Protein AF-A0A8T0D0K3-F1 (afdb_monomer_lite)

Organism: NCBI:txid34504

Foldseek 3Di:
DDDDDPPDDPPDDDDDPPPDDDDPPPPPDDDADPVLVVVLVVVCVVPLDDDPVRLVVNCVVRVHDSVVSVVVSVVVD

Secondary structure (DSSP, 8-state):
---------------------SS---PPPPPPPHHHHHHHHHHHHH-SS--HHHHHHHHHHHT--HHHHHHHHHHH-

pLDDT: mean 77.76, std 22.2, range [34.59, 97.19]

Radius of gyration: 16.14 Å; chains: 1; bounding box: 32×28×52 Å

InterPro domains:
  IPR001356 Homeodomain [PF00046] (26-77)
  IPR001356 Homeodomain [PS50071] (23-77)
  IPR001356 Homeodomain [SM00389] (25-77)
  IPR001356 Homeodomain [cd00086] (30-77)
  IPR009057 Homedomain-like superfamily [SSF46689] (16-77)
  IPR020479 Homeodomain, metazoa [PR00024] (47-58)
  IPR020479 Homeodomain, metazoa [PR00024] (62-72)
  IPR020479 Homeodomain, metazoa [PR00024] (72-77)
  IPR050848 Homeobox domain-containing transcription factors [PTHR24333] (13-77)

Structure (mmCIF, N/CA/C/O backbone):
data_AF-A0A8T0D0K3-F1
#
_entry.id   AF-A0A8T0D0K3-F1
#
loop_
_atom_site.group_PDB
_atom_site.id
_atom_site.type_symbol
_atom_site.label_atom_id
_atom_site.label_alt_id
_atom_site.label_comp_id
_atom_site.label_asym_id
_atom_site.label_entity_id
_atom_site.label_seq_id
_atom_site.pdbx_PDB_ins_code
_atom_site.Cartn_x
_atom_site.Cartn_y
_atom_site.Cartn_z
_atom_site.occupancy
_atom_site.B_iso_or_equiv
_atom_site.auth_seq_id
_atom_site.auth_comp_id
_atom_site.auth_asym_id
_atom_site.auth_atom_id
_atom_site.pdbx_PDB_model_num
ATOM 1 N N . MET A 1 1 ? -10.932 12.447 -33.906 1.00 54.16 1 MET A N 1
ATOM 2 C CA . MET A 1 1 ? -10.772 11.158 -33.195 1.00 54.16 1 MET A CA 1
ATOM 3 C C . MET A 1 1 ? -9.295 10.956 -32.905 1.00 54.16 1 MET A C 1
ATOM 5 O O . MET A 1 1 ? -8.508 11.222 -33.800 1.00 54.16 1 MET A O 1
ATOM 9 N N . LYS A 1 2 ? -8.991 10.430 -31.709 1.00 41.22 2 LYS A N 1
ATOM 10 C CA . LYS A 1 2 ? -7.680 10.060 -31.133 1.00 41.22 2 LYS A CA 1
ATOM 11 C C . LYS A 1 2 ? -7.072 11.109 -30.193 1.00 41.22 2 LYS A C 1
ATOM 13 O O . LYS A 1 2 ? -6.826 12.247 -30.564 1.00 41.22 2 LYS A O 1
ATOM 18 N N . ARG A 1 3 ? -6.992 10.670 -28.935 1.00 49.44 3 ARG A N 1
ATOM 19 C CA . ARG A 1 3 ? -6.522 11.338 -27.722 1.00 49.44 3 ARG A CA 1
ATOM 20 C C . ARG A 1 3 ? -5.053 10.972 -27.574 1.00 49.44 3 ARG A C 1
ATOM 22 O O . ARG A 1 3 ? -4.792 9.786 -27.693 1.00 49.44 3 ARG A O 1
ATOM 29 N N . ASP A 1 4 ? -4.200 11.913 -27.195 1.00 37.16 4 ASP A N 1
ATOM 30 C CA . ASP A 1 4 ? -2.928 11.619 -26.526 1.00 37.16 4 ASP A CA 1
ATOM 31 C C . ASP A 1 4 ? -2.578 12.814 -25.628 1.00 37.16 4 ASP A C 1
ATOM 33 O O . ASP A 1 4 ? -1.965 13.793 -26.047 1.00 37.16 4 ASP A O 1
ATOM 37 N N . VAL A 1 5 ? -3.063 12.767 -24.383 1.00 41.34 5 VAL A N 1
ATOM 38 C CA . VAL A 1 5 ? -2.555 13.615 -23.300 1.00 41.34 5 VAL A CA 1
ATOM 39 C C . VAL A 1 5 ? -1.384 12.851 -22.698 1.00 41.34 5 VAL A C 1
ATOM 41 O O . VAL A 1 5 ? -1.568 11.931 -21.906 1.00 41.34 5 VAL A O 1
ATOM 44 N N . THR A 1 6 ? -0.180 13.217 -23.132 1.00 44.25 6 THR A N 1
ATOM 45 C CA . THR A 1 6 ? 1.082 12.872 -22.475 1.00 44.25 6 THR A CA 1
ATOM 46 C C . THR A 1 6 ? 1.048 13.442 -21.058 1.00 44.25 6 THR A C 1
ATOM 48 O O . THR A 1 6 ? 1.259 14.638 -20.848 1.00 44.25 6 THR A O 1
ATOM 51 N N . THR A 1 7 ? 0.745 12.593 -20.075 1.00 51.38 7 THR A N 1
ATOM 52 C CA . THR A 1 7 ? 0.992 12.892 -18.663 1.00 51.38 7 THR A CA 1
ATOM 53 C C . THR A 1 7 ? 2.501 12.893 -18.458 1.00 51.38 7 THR A C 1
ATOM 55 O O . THR A 1 7 ? 3.160 11.857 -18.455 1.00 51.38 7 THR A O 1
ATOM 58 N N . ARG A 1 8 ? 3.028 14.111 -18.375 1.00 46.09 8 ARG A N 1
ATOM 59 C CA . ARG A 1 8 ? 4.401 14.488 -18.053 1.00 46.09 8 ARG A CA 1
ATOM 60 C C . ARG A 1 8 ? 4.849 13.799 -16.762 1.00 46.09 8 ARG A C 1
ATOM 62 O O . ARG A 1 8 ? 4.259 14.025 -15.711 1.00 46.09 8 ARG A O 1
ATOM 69 N N . GLU A 1 9 ? 5.896 12.986 -16.888 1.00 48.75 9 GLU A N 1
ATOM 70 C CA . GLU A 1 9 ? 6.692 12.421 -15.797 1.00 48.75 9 GLU A CA 1
ATOM 71 C C . GLU A 1 9 ? 7.029 13.511 -14.772 1.00 48.75 9 GLU A C 1
ATOM 73 O O . GLU A 1 9 ? 7.847 14.399 -15.023 1.00 48.75 9 GLU A O 1
ATOM 78 N N . GLU A 1 10 ? 6.391 13.444 -13.606 1.00 46.28 10 GLU A N 1
ATOM 79 C CA . GLU A 1 10 ? 6.878 14.106 -12.408 1.00 46.28 10 GLU A CA 1
ATOM 80 C C . GLU A 1 10 ? 7.672 13.063 -11.620 1.00 46.28 10 GLU A C 1
ATOM 82 O O . GLU A 1 10 ? 7.134 12.210 -10.914 1.00 46.28 10 GLU A O 1
ATOM 87 N N . ARG A 1 11 ? 8.988 13.087 -11.836 1.00 47.22 11 ARG A N 1
ATOM 88 C CA . ARG A 1 11 ? 9.983 12.312 -11.098 1.00 47.22 11 ARG A CA 1
ATOM 89 C C . ARG A 1 11 ? 9.999 12.803 -9.650 1.00 47.22 11 ARG A C 1
ATOM 91 O O . ARG A 1 11 ? 10.794 13.668 -9.300 1.00 47.22 11 ARG A O 1
ATOM 98 N N . SER A 1 12 ? 9.093 12.282 -8.828 1.00 50.09 12 SER A N 1
ATOM 99 C CA . SER A 1 12 ? 9.068 12.544 -7.390 1.00 50.09 12 SER A CA 1
ATOM 100 C C . SER A 1 12 ? 9.896 11.472 -6.686 1.00 50.09 12 SER A C 1
ATOM 102 O O . SER A 1 12 ? 9.479 10.332 -6.486 1.00 50.09 12 SER A O 1
ATOM 104 N N . GLU A 1 13 ? 11.149 11.828 -6.431 1.00 46.41 13 GLU A N 1
ATOM 105 C CA . GLU A 1 13 ? 12.135 11.026 -5.719 1.00 46.41 13 GLU A CA 1
ATOM 106 C C . GLU A 1 13 ? 11.785 11.082 -4.221 1.00 46.41 13 GLU A C 1
ATOM 108 O O . GLU A 1 13 ? 12.085 12.055 -3.533 1.00 46.41 13 GLU A O 1
ATOM 113 N N . CYS A 1 14 ? 11.058 10.078 -3.720 1.00 34.59 14 CYS A N 1
ATOM 114 C CA . CYS A 1 14 ? 10.696 10.006 -2.303 1.00 34.59 14 CYS A CA 1
ATOM 115 C C . CYS A 1 14 ? 11.885 9.473 -1.477 1.00 34.59 14 CYS A C 1
ATOM 117 O O . CYS A 1 14 ? 12.498 8.476 -1.871 1.00 34.59 14 CYS A O 1
ATOM 119 N N . PRO A 1 15 ? 12.223 10.116 -0.344 1.00 50.81 15 PRO A N 1
ATOM 120 C CA . PRO A 1 15 ? 13.489 9.915 0.348 1.00 50.81 15 PRO A CA 1
ATOM 121 C C . PRO A 1 15 ? 13.556 8.549 1.035 1.00 50.81 15 PRO A C 1
ATOM 123 O O . PRO A 1 15 ? 12.640 8.122 1.738 1.00 50.81 15 PRO A O 1
ATOM 126 N N . GLU A 1 16 ? 14.686 7.875 0.847 1.00 46.12 16 GLU A N 1
ATOM 127 C CA . GLU A 1 16 ? 15.059 6.665 1.566 1.00 46.12 16 GLU A CA 1
ATOM 128 C C . GLU A 1 16 ? 15.329 7.035 3.037 1.00 46.12 16 GLU A C 1
ATOM 130 O O . GLU A 1 16 ? 16.343 7.652 3.362 1.00 46.12 16 GLU A O 1
ATOM 135 N N . GLU A 1 17 ? 14.402 6.710 3.945 1.00 48.09 17 GLU A N 1
ATOM 136 C CA . GLU A 1 17 ? 14.649 6.822 5.384 1.00 48.09 17 GLU A CA 1
ATOM 137 C C . GLU A 1 17 ? 15.749 5.833 5.801 1.00 48.09 17 GLU A C 1
ATOM 139 O O . GLU A 1 17 ? 15.505 4.660 6.099 1.00 48.09 17 GLU A O 1
ATOM 144 N N . THR A 1 18 ? 16.980 6.341 5.862 1.00 45.91 18 THR A N 1
ATOM 145 C CA . THR A 1 18 ? 18.102 5.775 6.613 1.00 45.91 18 THR A CA 1
ATOM 146 C C . THR A 1 18 ? 17.708 5.604 8.082 1.00 45.91 18 THR A C 1
ATOM 148 O O . THR A 1 18 ? 17.849 6.518 8.892 1.00 45.91 18 THR A O 1
ATOM 151 N N . GLN A 1 19 ? 17.230 4.417 8.458 1.00 50.91 19 GLN A N 1
ATOM 152 C CA . GLN A 1 19 ? 17.158 4.014 9.863 1.00 50.91 19 GLN A CA 1
ATOM 153 C C . GLN A 1 19 ? 18.471 3.336 10.246 1.00 50.91 19 GLN A C 1
ATOM 155 O O . GLN A 1 19 ? 18.683 2.141 10.042 1.00 50.91 19 GLN A O 1
ATOM 160 N N . SER A 1 20 ? 19.358 4.164 10.791 1.00 44.97 20 SER A N 1
ATOM 161 C CA . SER A 1 20 ? 20.559 3.802 11.530 1.00 44.97 20 SER A CA 1
ATOM 162 C C . SER A 1 20 ? 20.248 2.727 12.577 1.00 44.97 20 SER A C 1
ATOM 164 O O . SER A 1 20 ? 19.476 2.913 13.517 1.00 44.97 20 SER A O 1
ATOM 166 N N . SER A 1 21 ? 20.849 1.555 12.397 1.00 44.81 21 SER A N 1
ATOM 167 C CA . SER A 1 21 ? 20.690 0.410 13.281 1.00 44.81 21 SER A CA 1
ATOM 168 C C . SER A 1 21 ? 21.550 0.558 14.538 1.00 44.81 21 SER A C 1
ATOM 170 O O . SER A 1 21 ? 22.746 0.265 14.516 1.00 44.81 21 SER A O 1
ATOM 172 N N . SER A 1 22 ? 20.928 0.910 15.660 1.00 49.44 22 SER A N 1
ATOM 173 C CA . SER A 1 22 ? 21.378 0.479 16.984 1.00 49.44 22 SER A CA 1
ATOM 174 C C . SER A 1 22 ? 20.284 -0.389 17.627 1.00 49.44 22 SER A C 1
ATOM 176 O O . SER A 1 22 ? 19.213 0.069 18.006 1.00 49.44 22 SER A O 1
ATOM 178 N N . SER A 1 23 ? 20.591 -1.686 17.734 1.00 53.94 23 SER A N 1
ATOM 179 C CA . SER A 1 23 ? 19.814 -2.779 18.349 1.00 53.94 23 SER A CA 1
ATOM 180 C C . SER A 1 23 ? 18.558 -3.297 17.614 1.00 53.94 23 SER A C 1
ATOM 182 O O . SER A 1 23 ? 17.631 -2.540 17.320 1.00 53.94 23 SER A O 1
ATOM 184 N N . PRO A 1 24 ? 18.440 -4.627 17.398 1.00 55.75 24 PRO A N 1
ATOM 185 C CA . PRO A 1 24 ? 17.282 -5.241 16.762 1.00 55.75 24 PRO A CA 1
ATOM 186 C C . PRO A 1 24 ? 16.135 -5.353 17.773 1.00 55.75 24 PRO A C 1
ATOM 188 O O . PRO A 1 24 ? 15.813 -6.431 18.276 1.00 55.75 24 PRO A O 1
ATOM 191 N N . ARG A 1 25 ? 15.467 -4.236 18.077 1.00 59.94 25 ARG A N 1
ATOM 192 C CA . ARG A 1 25 ? 14.113 -4.307 18.635 1.00 59.94 25 ARG A CA 1
ATOM 193 C C . ARG A 1 25 ? 13.234 -4.924 17.555 1.00 59.94 25 ARG A C 1
ATOM 195 O O . ARG A 1 25 ? 12.863 -4.251 16.598 1.00 59.94 25 ARG A O 1
ATOM 202 N N . ARG A 1 26 ? 12.925 -6.219 17.686 1.00 62.69 26 ARG A N 1
ATOM 203 C CA . ARG A 1 26 ? 11.911 -6.896 16.866 1.00 62.69 26 ARG A CA 1
ATOM 204 C C . ARG A 1 26 ? 10.673 -6.000 16.809 1.00 62.69 26 ARG A C 1
ATOM 206 O O . ARG A 1 26 ? 10.005 -5.815 17.828 1.00 62.69 26 ARG A O 1
ATOM 213 N N . ARG A 1 27 ? 10.396 -5.412 15.639 1.00 66.44 27 ARG A N 1
ATOM 214 C CA . ARG A 1 27 ? 9.181 -4.618 15.423 1.00 66.44 27 ARG A CA 1
ATOM 215 C C . ARG A 1 27 ? 7.987 -5.495 15.796 1.00 66.44 27 ARG A C 1
ATOM 217 O O . ARG A 1 27 ? 7.927 -6.664 15.405 1.00 66.44 27 ARG A O 1
ATOM 224 N N . ARG A 1 28 ? 7.071 -4.955 16.607 1.00 72.06 28 ARG A N 1
ATOM 225 C CA . ARG A 1 28 ? 5.833 -5.656 16.96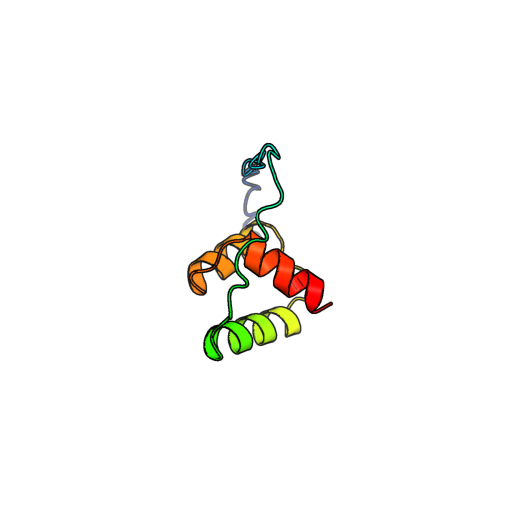8 1.00 72.06 28 ARG A CA 1
ATOM 226 C C . ARG A 1 28 ? 5.120 -6.034 15.671 1.00 72.06 28 ARG A C 1
ATOM 228 O O . ARG A 1 28 ? 4.994 -5.199 14.777 1.00 72.06 28 ARG A O 1
ATOM 235 N N . ARG A 1 29 ? 4.706 -7.298 15.554 1.00 75.38 29 ARG A N 1
ATOM 236 C CA . ARG A 1 29 ? 3.941 -7.761 14.392 1.00 75.38 29 ARG A CA 1
ATOM 237 C C . ARG A 1 29 ? 2.635 -6.979 14.356 1.00 75.38 29 ARG A C 1
ATOM 239 O O . ARG A 1 29 ? 1.910 -6.960 15.346 1.00 75.38 29 ARG A O 1
ATOM 246 N N . THR A 1 30 ? 2.370 -6.333 13.233 1.00 75.38 30 THR A N 1
ATOM 247 C CA . THR A 1 30 ? 1.077 -5.718 12.949 1.00 75.38 30 THR A CA 1
ATOM 248 C C . THR A 1 30 ? 0.172 -6.782 12.338 1.00 75.38 30 THR A C 1
ATOM 250 O O . THR A 1 30 ? 0.596 -7.530 11.457 1.00 75.38 30 THR A O 1
ATOM 253 N N . ALA A 1 31 ? -1.044 -6.907 12.870 1.00 88.44 31 ALA A N 1
ATOM 254 C CA . ALA A 1 31 ? -2.089 -7.737 12.288 1.00 88.44 31 ALA A CA 1
ATOM 255 C C . ALA A 1 31 ? -2.957 -6.848 11.392 1.00 88.44 31 ALA A C 1
ATOM 257 O O . ALA A 1 31 ? -3.391 -5.786 11.833 1.00 88.44 31 ALA A O 1
ATOM 258 N N . PHE A 1 32 ? -3.181 -7.274 10.151 1.00 92.94 32 PHE A N 1
ATOM 259 C CA . PHE A 1 32 ? -4.105 -6.604 9.238 1.00 92.94 32 PHE A CA 1
ATOM 260 C C . PHE A 1 32 ? -5.539 -7.040 9.538 1.00 92.94 32 PHE A C 1
ATOM 262 O O . PHE A 1 32 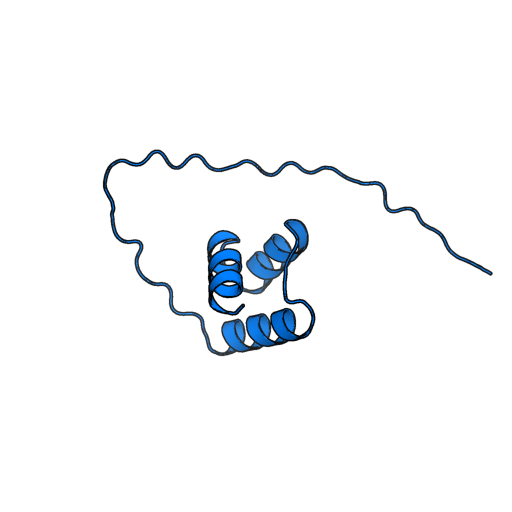? -5.779 -8.193 9.905 1.00 92.94 32 PHE A O 1
ATOM 269 N N . THR A 1 33 ? -6.496 -6.134 9.368 1.00 96.06 33 THR A N 1
ATOM 270 C CA . THR A 1 33 ? -7.921 -6.467 9.455 1.00 96.06 33 THR A CA 1
ATOM 271 C C . THR A 1 33 ? -8.359 -7.290 8.241 1.00 96.06 33 THR A C 1
ATOM 273 O O . THR A 1 33 ? -7.707 -7.298 7.194 1.00 96.06 33 THR A O 1
ATOM 276 N N . GLN A 1 34 ? -9.503 -7.972 8.346 1.00 95.00 34 GLN A N 1
ATOM 277 C CA . GLN A 1 34 ? -10.035 -8.765 7.234 1.00 95.00 34 GLN A CA 1
ATOM 278 C C . GLN A 1 34 ? -10.341 -7.909 5.993 1.00 95.00 34 GLN A C 1
ATOM 280 O O . GLN A 1 34 ? -10.130 -8.370 4.872 1.00 95.00 34 GLN A O 1
ATOM 285 N N . SER A 1 35 ? -10.799 -6.667 6.185 1.00 96.31 35 SER A N 1
ATOM 286 C CA . SER A 1 35 ? -11.057 -5.723 5.093 1.00 96.31 35 SER A CA 1
ATOM 287 C C . SER A 1 35 ? -9.766 -5.274 4.408 1.00 96.31 35 SER A C 1
ATOM 289 O O . SER A 1 35 ? -9.706 -5.281 3.180 1.00 96.31 35 SER A O 1
ATOM 291 N N . GLN A 1 36 ? -8.712 -4.974 5.178 1.00 97.00 36 GLN A N 1
ATOM 292 C CA . GLN A 1 36 ? -7.392 -4.643 4.631 1.00 97.00 36 GLN A CA 1
ATOM 293 C C . GLN A 1 36 ? -6.830 -5.804 3.804 1.00 97.00 36 GLN A C 1
ATOM 295 O O . GLN A 1 36 ? -6.377 -5.598 2.682 1.00 97.00 36 GLN A O 1
ATOM 300 N N . LEU A 1 37 ? -6.909 -7.035 4.321 1.00 96.31 37 LEU A N 1
ATOM 301 C CA . LEU A 1 37 ? -6.457 -8.229 3.601 1.00 96.31 37 LEU A CA 1
ATOM 302 C C . LEU A 1 37 ? -7.238 -8.461 2.306 1.00 96.31 37 LEU A C 1
ATOM 304 O O . LEU A 1 37 ? -6.628 -8.760 1.285 1.00 96.31 37 LEU A O 1
ATOM 308 N N . ALA A 1 38 ? -8.564 -8.313 2.334 1.00 96.94 38 ALA A N 1
ATOM 309 C CA . ALA A 1 38 ? -9.397 -8.489 1.147 1.00 96.94 38 ALA A CA 1
ATOM 310 C C . ALA A 1 38 ? -9.045 -7.474 0.048 1.00 96.94 38 ALA A C 1
ATOM 312 O O . ALA A 1 38 ? -8.954 -7.841 -1.122 1.00 96.94 38 ALA A O 1
ATOM 313 N N . TYR A 1 39 ? -8.795 -6.217 0.423 1.00 96.31 39 TYR A N 1
ATOM 314 C CA . TYR A 1 39 ? -8.403 -5.178 -0.527 1.00 96.31 39 TYR A CA 1
ATOM 315 C C . TYR A 1 39 ? -6.997 -5.422 -1.099 1.00 96.31 39 TYR A C 1
ATOM 317 O O . TYR A 1 39 ? -6.807 -5.347 -2.313 1.00 96.31 39 TYR A O 1
ATOM 325 N N . LEU A 1 40 ? -6.024 -5.762 -0.243 1.00 96.56 40 LEU A N 1
ATOM 326 C CA . LEU A 1 40 ? -4.663 -6.126 -0.661 1.00 96.56 40 LEU A CA 1
ATOM 327 C C . LEU A 1 40 ? -4.676 -7.309 -1.638 1.00 96.56 40 LEU A C 1
ATOM 329 O O . LEU A 1 40 ? -4.002 -7.272 -2.664 1.00 96.56 40 LEU A O 1
ATOM 333 N N . GLU A 1 41 ? -5.479 -8.332 -1.349 1.00 97.00 41 GLU A N 1
ATOM 334 C CA . GLU A 1 41 ? -5.639 -9.506 -2.207 1.00 97.00 41 GLU A CA 1
ATOM 335 C C . GLU A 1 41 ? -6.253 -9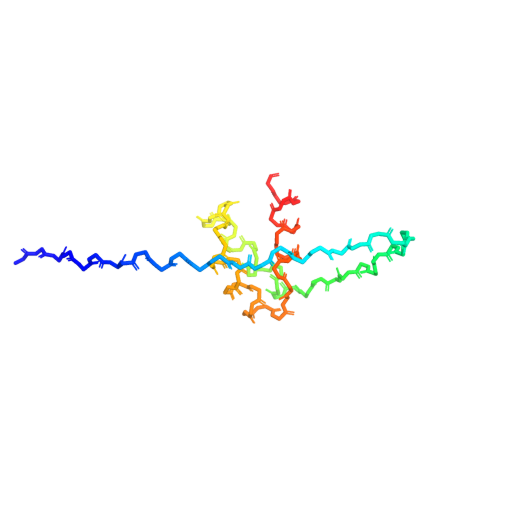.151 -3.559 1.00 97.00 41 GLU A C 1
ATOM 337 O O . GLU A 1 41 ? -5.726 -9.548 -4.596 1.00 97.00 41 GLU A O 1
ATOM 342 N N . HIS A 1 42 ? -7.334 -8.371 -3.557 1.00 96.88 42 HIS A N 1
ATOM 343 C CA . HIS A 1 42 ? -7.980 -7.925 -4.785 1.00 96.88 42 HIS A CA 1
ATOM 344 C C . HIS A 1 42 ? -7.015 -7.113 -5.662 1.00 96.88 42 HIS A C 1
ATOM 346 O O . HIS A 1 42 ? -6.873 -7.392 -6.851 1.00 96.88 42 HIS A O 1
ATOM 35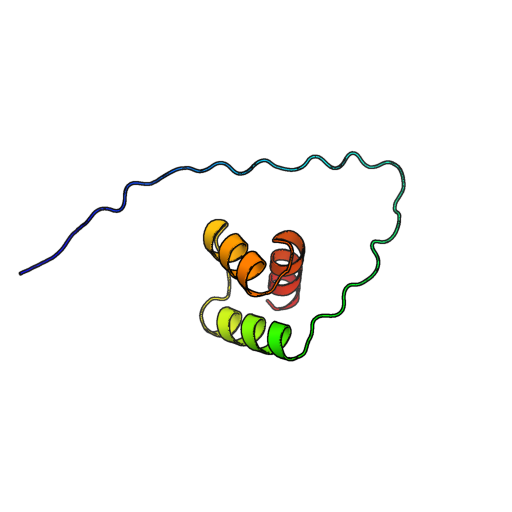2 N N . SER A 1 43 ? -6.290 -6.156 -5.076 1.00 95.81 43 SER A N 1
ATOM 353 C CA . SER A 1 43 ? -5.282 -5.380 -5.804 1.00 95.81 43 SER A CA 1
ATOM 354 C C . SER A 1 43 ? -4.153 -6.270 -6.342 1.00 95.81 43 SER A C 1
ATOM 356 O O . SER A 1 43 ? -3.768 -6.132 -7.501 1.00 95.81 43 SER A O 1
ATOM 358 N N . PHE A 1 44 ? -3.673 -7.241 -5.560 1.00 96.44 44 PHE A N 1
ATOM 359 C CA . PHE A 1 44 ? -2.623 -8.173 -5.984 1.00 96.44 44 PHE A CA 1
ATOM 360 C C . PHE A 1 44 ? -3.041 -9.088 -7.144 1.00 96.44 44 PHE A C 1
ATOM 362 O O . PHE A 1 44 ? -2.223 -9.397 -8.014 1.00 96.44 44 PHE A O 1
ATOM 369 N N . GLN A 1 45 ? -4.307 -9.515 -7.180 1.00 96.12 45 GLN A N 1
ATOM 370 C CA . GLN A 1 45 ? -4.854 -10.311 -8.285 1.00 96.12 45 GLN A CA 1
ATOM 371 C C . GLN A 1 45 ? -4.882 -9.529 -9.600 1.00 96.12 45 GLN A C 1
ATOM 373 O O . GLN A 1 45 ? -4.621 -10.105 -10.655 1.00 96.12 45 GLN A O 1
ATOM 378 N N . LEU A 1 46 ? -5.164 -8.226 -9.535 1.00 95.19 46 LEU A N 1
ATOM 379 C CA . LEU A 1 46 ? -5.125 -7.336 -10.695 1.00 95.19 46 LEU A CA 1
ATOM 380 C C . LEU A 1 46 ? -3.686 -6.997 -11.097 1.00 95.19 46 LEU A C 1
ATOM 382 O O . LEU A 1 46 ? -3.366 -6.940 -12.282 1.00 95.19 46 LEU A O 1
ATOM 386 N N . GLN A 1 47 ? -2.814 -6.794 -10.109 1.00 94.00 47 GLN A N 1
ATOM 387 C CA . GLN A 1 47 ? -1.452 -6.335 -10.317 1.00 94.00 47 GLN A CA 1
ATOM 388 C C . GLN A 1 47 ? -0.490 -6.929 -9.280 1.00 94.00 47 GLN A C 1
ATOM 390 O O . GLN A 1 47 ? -0.448 -6.528 -8.118 1.00 94.00 47 GLN A O 1
ATOM 395 N N . ARG A 1 48 ? 0.366 -7.856 -9.729 1.00 93.62 48 ARG A N 1
ATOM 396 C CA . ARG A 1 48 ? 1.315 -8.586 -8.861 1.00 93.62 48 ARG A CA 1
ATOM 397 C C . ARG A 1 48 ? 2.456 -7.725 -8.307 1.00 93.62 48 ARG A C 1
ATOM 399 O O . ARG A 1 48 ? 3.127 -8.136 -7.361 1.00 93.62 48 ARG A O 1
ATOM 406 N N . TYR A 1 49 ? 2.700 -6.554 -8.897 1.00 95.38 49 TYR A N 1
ATOM 407 C CA . TYR A 1 49 ? 3.794 -5.656 -8.529 1.00 95.38 49 TYR A CA 1
ATOM 408 C C . TYR A 1 49 ? 3.315 -4.211 -8.532 1.00 95.38 49 TYR A C 1
ATOM 410 O O . TYR A 1 49 ? 2.823 -3.732 -9.545 1.00 95.38 49 TYR A O 1
ATOM 418 N N . LEU A 1 50 ? 3.496 -3.507 -7.420 1.00 93.25 50 LEU A N 1
ATOM 419 C CA . LEU A 1 50 ? 3.178 -2.084 -7.329 1.00 93.25 50 LEU A CA 1
ATOM 420 C C . LEU A 1 50 ? 4.399 -1.232 -7.666 1.00 93.25 50 LEU A C 1
ATOM 422 O O . LEU A 1 50 ? 5.509 -1.509 -7.195 1.00 93.25 50 LEU A O 1
ATOM 426 N N . SER A 1 51 ? 4.170 -0.162 -8.417 1.00 94.81 51 SER A N 1
ATOM 427 C CA . SER A 1 51 ? 5.069 0.984 -8.475 1.00 94.81 51 SER A CA 1
ATOM 428 C C . SER A 1 51 ? 5.010 1.785 -7.164 1.00 94.81 51 SER A C 1
ATOM 430 O O . SER A 1 51 ? 4.164 1.558 -6.295 1.00 94.81 51 SER A O 1
ATOM 432 N N . VAL A 1 52 ? 5.956 2.708 -6.985 1.00 92.88 52 VAL A N 1
ATOM 433 C CA . VAL A 1 52 ? 6.025 3.582 -5.802 1.00 92.88 52 VAL A CA 1
ATOM 434 C C . VAL A 1 52 ? 4.726 4.374 -5.564 1.00 92.88 52 VAL A C 1
ATOM 436 O O . VAL A 1 52 ? 4.226 4.290 -4.443 1.00 92.88 52 VAL A O 1
ATOM 439 N N . PRO A 1 53 ? 4.138 5.078 -6.556 1.00 95.12 53 PRO A N 1
ATOM 440 C CA . PRO A 1 53 ? 2.911 5.844 -6.322 1.00 95.12 53 PRO A CA 1
ATOM 441 C C . PRO A 1 53 ? 1.724 4.947 -5.963 1.00 95.12 53 PRO A C 1
ATOM 443 O O . PRO A 1 53 ? 1.043 5.202 -4.978 1.00 95.12 53 PRO A O 1
ATOM 446 N N . GLU A 1 54 ? 1.542 3.831 -6.669 1.00 94.19 54 GLU A N 1
ATOM 447 C CA . GLU A 1 54 ? 0.436 2.903 -6.391 1.00 94.19 54 GLU A CA 1
ATOM 448 C C . GLU A 1 54 ? 0.534 2.312 -4.981 1.00 94.19 54 GLU A C 1
ATOM 450 O O . GLU A 1 54 ? -0.469 2.093 -4.304 1.00 94.19 54 GLU A O 1
ATOM 455 N N . ARG A 1 55 ? 1.761 2.070 -4.508 1.00 97.19 55 ARG A N 1
ATOM 456 C CA . ARG A 1 55 ? 2.003 1.631 -3.136 1.00 97.19 55 ARG A CA 1
ATOM 457 C C . ARG A 1 55 ? 1.653 2.713 -2.116 1.00 97.19 55 ARG A C 1
ATOM 459 O O . ARG A 1 55 ? 1.103 2.364 -1.073 1.00 97.19 55 ARG A O 1
ATOM 466 N N . ALA A 1 56 ? 1.990 3.972 -2.384 1.00 95.56 56 ALA A N 1
ATOM 467 C CA . ALA A 1 56 ? 1.652 5.091 -1.509 1.00 95.56 56 ALA A CA 1
ATOM 468 C C . ALA A 1 56 ? 0.131 5.292 -1.424 1.00 95.56 56 ALA A C 1
ATOM 470 O O . ALA A 1 56 ? -0.407 5.397 -0.321 1.00 95.56 56 ALA A O 1
ATOM 471 N N . ASP A 1 57 ? -0.568 5.227 -2.558 1.00 96.25 57 ASP A N 1
ATOM 472 C CA . ASP A 1 57 ? -2.030 5.329 -2.619 1.00 96.25 57 ASP A CA 1
ATOM 473 C C . ASP A 1 57 ? -2.705 4.206 -1.822 1.00 96.25 57 ASP A C 1
ATOM 475 O O . ASP A 1 57 ? -3.585 4.450 -0.993 1.00 96.25 57 ASP A O 1
ATOM 479 N N . LEU A 1 58 ? -2.241 2.969 -2.013 1.00 95.88 58 LEU A N 1
ATOM 480 C CA . LEU A 1 58 ? -2.769 1.805 -1.308 1.00 95.88 58 LEU A CA 1
ATOM 481 C C . LEU A 1 58 ? -2.500 1.871 0.202 1.00 95.88 58 LEU A C 1
ATOM 483 O O . LEU A 1 58 ? -3.342 1.483 1.012 1.00 95.88 58 LEU A O 1
ATOM 487 N N . ALA A 1 59 ? -1.327 2.372 0.590 1.00 96.50 59 ALA A N 1
ATOM 488 C CA . ALA A 1 59 ? -0.967 2.586 1.985 1.00 96.50 59 ALA A CA 1
ATOM 489 C C . ALA A 1 59 ? -1.888 3.627 2.642 1.00 96.50 59 ALA A C 1
ATOM 491 O O . ALA A 1 59 ? -2.430 3.363 3.716 1.00 96.50 59 ALA A O 1
ATOM 492 N N . ALA A 1 60 ? -2.136 4.754 1.969 1.00 96.25 60 ALA A N 1
ATOM 493 C CA . ALA A 1 60 ? -3.038 5.797 2.449 1.00 96.25 60 ALA A CA 1
ATOM 494 C C . ALA A 1 60 ? -4.487 5.298 2.589 1.00 96.25 60 ALA A C 1
ATOM 496 O O . ALA A 1 60 ? -5.124 5.552 3.607 1.00 96.25 60 ALA A O 1
ATOM 497 N N . GLN A 1 61 ? -4.991 4.537 1.611 1.00 95.44 61 GLN A N 1
ATOM 498 C CA . GLN A 1 61 ? -6.353 3.984 1.635 1.00 95.44 61 GLN A CA 1
ATOM 499 C C . GLN A 1 61 ? -6.586 2.968 2.756 1.00 95.44 61 GLN A C 1
ATOM 501 O O . GLN A 1 61 ? -7.700 2.854 3.263 1.00 95.44 61 GLN A O 1
ATOM 506 N N . LEU A 1 62 ? -5.556 2.200 3.118 1.00 95.00 62 LEU A N 1
ATOM 507 C CA . LEU A 1 62 ? -5.657 1.136 4.116 1.00 95.00 62 LEU A CA 1
ATOM 508 C C . LEU A 1 62 ? -5.169 1.557 5.506 1.00 95.00 62 LEU A C 1
ATOM 510 O O . LEU A 1 62 ? -5.166 0.717 6.407 1.00 95.00 62 LEU A O 1
ATOM 514 N N . GLU A 1 63 ? -4.760 2.818 5.676 1.00 95.12 63 GLU A N 1
ATOM 515 C CA . GLU A 1 63 ? -4.117 3.336 6.892 1.00 95.12 63 GLU A CA 1
ATOM 516 C C . GLU A 1 63 ? -2.891 2.496 7.302 1.00 95.12 63 GLU A C 1
ATOM 518 O O . GLU A 1 63 ? -2.659 2.172 8.469 1.00 95.12 63 GLU A O 1
ATOM 523 N N . LEU A 1 64 ? -2.097 2.102 6.305 1.00 94.50 64 LEU A N 1
ATOM 524 C CA . LEU A 1 64 ? -0.864 1.338 6.461 1.00 94.50 64 LEU A CA 1
ATOM 525 C C . LEU A 1 64 ? 0.342 2.181 6.045 1.00 94.50 64 LEU A C 1
ATOM 527 O O . LEU A 1 64 ? 0.227 3.212 5.394 1.00 94.50 64 LEU A O 1
ATOM 531 N N . THR A 1 65 ? 1.538 1.713 6.388 1.00 95.19 65 THR A N 1
ATOM 532 C CA . THR A 1 65 ? 2.783 2.267 5.840 1.00 95.19 65 THR A CA 1
ATOM 533 C C . THR A 1 65 ? 3.129 1.601 4.510 1.00 95.19 65 THR A C 1
ATOM 535 O O . THR A 1 65 ? 2.909 0.398 4.328 1.00 95.19 65 THR A O 1
ATOM 538 N N . GLU A 1 66 ? 3.780 2.334 3.604 1.00 94.81 66 GLU A N 1
ATOM 539 C CA . GLU A 1 66 ? 4.320 1.766 2.360 1.00 94.81 66 GLU A CA 1
ATOM 540 C C . GLU A 1 66 ? 5.195 0.530 2.610 1.00 94.81 66 GLU A C 1
ATOM 542 O O . GLU A 1 66 ? 5.161 -0.435 1.847 1.00 94.81 66 GLU A O 1
ATOM 547 N N . ALA A 1 67 ? 5.958 0.517 3.707 1.00 94.06 67 ALA A N 1
ATOM 548 C CA . ALA A 1 67 ? 6.792 -0.616 4.090 1.00 94.06 67 ALA A CA 1
ATOM 549 C C . ALA A 1 67 ? 5.967 -1.874 4.424 1.00 94.06 67 ALA A C 1
ATOM 551 O O . ALA A 1 67 ? 6.375 -2.985 4.068 1.00 94.06 67 ALA A O 1
ATOM 552 N N . GLN A 1 68 ? 4.809 -1.723 5.076 1.00 94.88 68 GLN A N 1
ATOM 553 C CA . GLN A 1 68 ? 3.892 -2.835 5.346 1.00 94.88 68 GLN A CA 1
ATOM 554 C C . GLN A 1 68 ? 3.278 -3.370 4.055 1.00 94.88 68 GLN A C 1
ATOM 556 O O . GLN A 1 68 ? 3.304 -4.582 3.846 1.00 94.88 68 GLN A O 1
ATOM 561 N N . VAL A 1 69 ? 2.814 -2.483 3.170 1.00 94.44 69 VAL A N 1
ATOM 562 C CA . VAL A 1 69 ? 2.274 -2.866 1.856 1.00 94.44 69 VAL A CA 1
ATOM 563 C C . VAL A 1 69 ? 3.345 -3.586 1.032 1.00 94.44 69 VAL A C 1
ATOM 565 O O . VAL A 1 69 ? 3.122 -4.698 0.558 1.00 94.44 69 VAL A O 1
ATOM 568 N N . LYS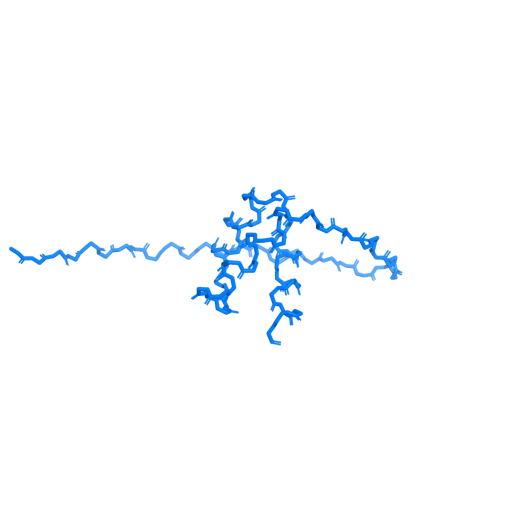 A 1 70 ? 4.560 -3.027 0.956 1.00 95.19 70 LYS A N 1
ATOM 569 C CA . LYS A 1 70 ? 5.720 -3.650 0.296 1.00 95.19 70 LYS A CA 1
ATOM 570 C C . LYS A 1 70 ? 5.998 -5.049 0.846 1.00 95.19 70 LYS A C 1
ATOM 572 O O . LYS A 1 70 ? 6.176 -5.983 0.072 1.00 95.19 70 LYS A O 1
ATOM 577 N N . THR A 1 71 ? 6.041 -5.200 2.169 1.00 95.00 71 THR A N 1
ATOM 578 C CA . THR A 1 71 ? 6.317 -6.491 2.821 1.00 95.00 71 THR A CA 1
ATOM 579 C C . THR A 1 71 ? 5.214 -7.505 2.533 1.00 95.00 71 THR A C 1
ATOM 581 O O . THR A 1 71 ? 5.507 -8.663 2.246 1.00 95.00 71 THR A O 1
ATOM 584 N N . TRP A 1 72 ? 3.949 -7.082 2.564 1.00 95.50 72 TRP A N 1
ATOM 585 C CA . TRP A 1 72 ? 2.820 -7.952 2.251 1.00 95.50 72 TRP A CA 1
ATOM 586 C C . TRP A 1 72 ? 2.882 -8.447 0.799 1.00 95.50 72 TRP A C 1
ATOM 588 O O . TRP A 1 72 ? 2.853 -9.655 0.578 1.00 95.50 72 TRP A O 1
ATOM 598 N N . TYR A 1 73 ? 3.108 -7.553 -0.173 1.00 95.56 73 TYR A N 1
ATOM 599 C CA . TYR A 1 73 ? 3.267 -7.922 -1.590 1.00 95.56 73 TYR A CA 1
ATOM 600 C C . TYR A 1 73 ? 4.449 -8.873 -1.817 1.00 95.56 73 TYR A C 1
ATOM 602 O O . TYR A 1 73 ? 4.368 -9.808 -2.610 1.00 95.56 73 TYR A O 1
ATOM 610 N N . GLN A 1 74 ? 5.551 -8.680 -1.087 1.00 94.62 74 GLN A N 1
ATOM 611 C CA . GLN A 1 74 ? 6.704 -9.580 -1.151 1.00 94.62 74 GLN A CA 1
ATOM 612 C C . GLN A 1 74 ? 6.454 -10.959 -0.539 1.00 94.62 74 GLN A C 1
ATOM 614 O O . GLN A 1 74 ? 7.090 -11.914 -0.978 1.00 94.62 74 GLN A O 1
ATOM 619 N N . ASN A 1 75 ? 5.573 -11.062 0.456 1.00 93.94 75 ASN A N 1
ATOM 620 C CA . ASN A 1 75 ? 5.173 -12.334 1.058 1.00 93.94 75 ASN A CA 1
ATOM 621 C C . ASN A 1 75 ? 4.090 -13.052 0.240 1.00 93.94 75 ASN A C 1
ATOM 623 O O . ASN A 1 75 ? 3.880 -14.246 0.439 1.00 93.94 75 ASN A O 1
ATOM 627 N N . ARG A 1 76 ? 3.381 -12.329 -0.637 1.00 91.62 76 ARG A N 1
ATOM 628 C CA . ARG A 1 76 ? 2.270 -12.862 -1.432 1.00 91.62 76 ARG A CA 1
ATOM 629 C C . ARG A 1 76 ? 2.687 -13.462 -2.781 1.00 91.62 76 ARG A C 1
ATOM 631 O O . ARG A 1 76 ? 1.944 -14.285 -3.310 1.00 91.62 76 ARG A O 1
ATOM 638 N N . ARG A 1 77 ? 3.827 -13.030 -3.332 1.00 71.25 77 ARG A N 1
ATOM 639 C CA . ARG A 1 77 ? 4.340 -13.455 -4.649 1.00 71.25 77 ARG A CA 1
ATOM 640 C C . ARG A 1 77 ? 4.682 -14.933 -4.756 1.00 71.25 77 ARG A C 1
ATOM 642 O O . ARG A 1 77 ? 5.230 -15.486 -3.779 1.00 71.25 77 ARG A O 1
#

Sequence (77 aa):
MKRDVTTREERSECPEETQSSSSPRRRRRTAFTQSQLAYLEHSFQLQRYLSVPERADLAAQLE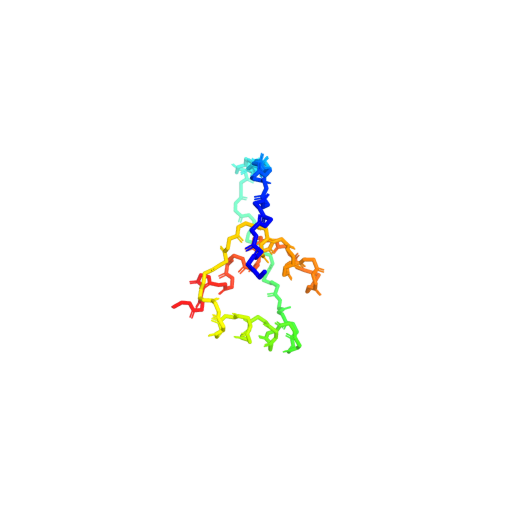LTEAQVKTWYQNRR